Protein AF-A0A7X5BN41-F1 (afdb_monomer_lite)

pLDDT: mean 71.24, std 22.44, range [23.89, 97.81]

Foldseek 3Di:
DDPPDPQPPPVVVVVCVLLVVVVPDDPVVADDPSDPTGDDDPVVVVVCVVCVVPCNVVVLVVLSVVLVVLVPDDDDLVCLLVVLLVLLCLLVDDPPQSSSLQSNLSSLLSSCVVCVVCVVSSVVSLVVSLVVCVVVPHDPLSSQLSQLSSCSSNLNLVSHDDDDRPHPSNVSSNVSNVD

Radius of gyration: 18.25 Å; chains: 1; bounding box: 52×31×50 Å

Structure (mmCIF, N/CA/C/O backbone):
data_AF-A0A7X5BN41-F1
#
_entry.id   AF-A0A7X5BN41-F1
#
loop_
_atom_site.group_PDB
_atom_site.id
_atom_site.type_symbol
_atom_site.label_atom_id
_atom_site.label_alt_id
_atom_site.label_comp_id
_atom_site.label_asym_id
_atom_site.label_entity_id
_atom_site.label_seq_id
_atom_site.pdbx_PDB_ins_code
_atom_site.Cartn_x
_atom_site.Cartn_y
_atom_site.Cartn_z
_atom_site.occupancy
_atom_site.B_iso_or_equiv
_atom_site.auth_seq_id
_atom_site.auth_comp_id
_atom_site.auth_asym_id
_atom_site.auth_atom_id
_atom_site.pdbx_PDB_model_num
ATOM 1 N N . MET A 1 1 ? -32.203 -11.537 -33.286 1.00 29.22 1 MET A N 1
ATOM 2 C CA . MET A 1 1 ? -32.570 -10.112 -33.163 1.00 29.22 1 MET A CA 1
ATOM 3 C C . MET A 1 1 ? -32.299 -9.718 -31.729 1.00 29.22 1 MET A C 1
ATOM 5 O O . MET A 1 1 ? -33.071 -10.082 -30.850 1.00 29.22 1 MET A O 1
ATOM 9 N N . GLU A 1 2 ? -31.142 -9.103 -31.502 1.00 23.89 2 GLU A N 1
ATOM 10 C CA . GLU A 1 2 ? -30.748 -8.561 -30.203 1.00 23.89 2 GLU A CA 1
ATOM 11 C C . GLU A 1 2 ? -31.738 -7.469 -29.800 1.00 23.89 2 GLU A C 1
ATOM 13 O O . GLU A 1 2 ? -32.061 -6.574 -30.586 1.00 23.89 2 GLU A O 1
ATOM 18 N N . LYS A 1 3 ? -32.284 -7.588 -28.590 1.00 25.02 3 LYS A N 1
ATOM 19 C CA . LYS A 1 3 ? -33.091 -6.528 -28.000 1.00 25.02 3 LYS A CA 1
ATOM 20 C C . LYS A 1 3 ? -32.131 -5.446 -27.521 1.00 25.02 3 LYS A C 1
ATOM 22 O O . LYS A 1 3 ? -31.486 -5.616 -26.495 1.00 25.02 3 LYS A O 1
ATOM 27 N N . ASN A 1 4 ? -32.079 -4.344 -28.265 1.00 33.22 4 ASN A N 1
ATOM 28 C CA . ASN A 1 4 ? -31.545 -3.069 -27.801 1.00 33.22 4 ASN A CA 1
ATOM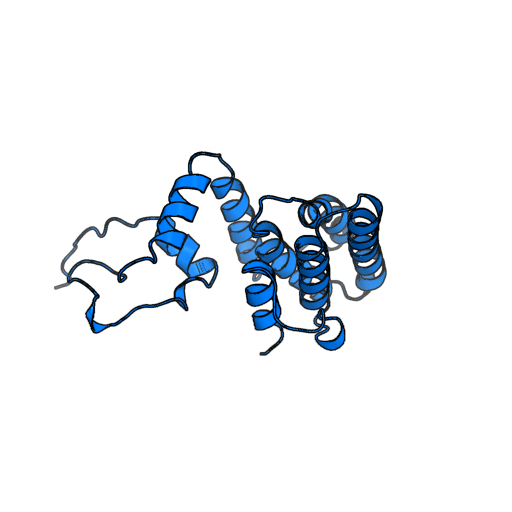 29 C C . ASN A 1 4 ? -32.348 -2.620 -26.571 1.00 33.22 4 ASN A C 1
ATOM 31 O O . ASN A 1 4 ? -33.422 -2.035 -26.703 1.00 33.22 4 ASN A O 1
ATOM 35 N N . GLY A 1 5 ? -31.854 -2.946 -25.383 1.00 26.30 5 GLY A N 1
ATOM 36 C CA . GLY A 1 5 ? -32.280 -2.356 -24.125 1.00 26.30 5 GLY A CA 1
ATOM 37 C C . GLY A 1 5 ? -31.101 -1.571 -23.589 1.00 26.30 5 GLY A C 1
ATOM 38 O O . GLY A 1 5 ? -30.081 -2.168 -23.267 1.00 26.30 5 GLY A O 1
ATOM 39 N N . ALA A 1 6 ? -31.226 -0.246 -23.556 1.00 32.84 6 ALA A N 1
ATOM 40 C CA . ALA A 1 6 ? -30.301 0.610 -22.836 1.00 32.84 6 ALA A CA 1
ATOM 41 C C . ALA A 1 6 ? -30.293 0.156 -21.372 1.00 32.84 6 ALA A C 1
ATOM 43 O O . ALA A 1 6 ? -31.249 0.394 -20.636 1.00 32.84 6 ALA A O 1
ATOM 44 N N . THR A 1 7 ? -29.257 -0.578 -20.982 1.00 39.06 7 THR A N 1
ATOM 45 C CA . THR A 1 7 ? -28.928 -0.784 -19.580 1.00 39.06 7 THR A CA 1
ATOM 46 C C . THR A 1 7 ? -28.475 0.569 -19.054 1.00 39.06 7 THR A C 1
ATOM 48 O O . THR A 1 7 ? -27.649 1.219 -19.694 1.00 39.06 7 THR A O 1
ATOM 51 N N . GLU A 1 8 ? -29.027 1.030 -17.932 1.00 37.25 8 GLU A N 1
ATOM 52 C CA . GLU A 1 8 ? -28.387 2.115 -17.191 1.00 37.25 8 GLU A CA 1
ATOM 53 C C . GLU A 1 8 ? -27.027 1.575 -16.742 1.00 37.25 8 GLU A C 1
ATOM 55 O O . GLU A 1 8 ? -26.932 0.795 -15.797 1.00 37.25 8 GLU A O 1
ATOM 60 N N . GLU A 1 9 ? -25.987 1.895 -17.515 1.00 37.12 9 GLU A N 1
ATOM 61 C CA . GLU A 1 9 ? -24.603 1.728 -17.100 1.00 37.12 9 GLU A CA 1
ATOM 62 C C . GLU A 1 9 ? -24.434 2.593 -15.867 1.00 37.12 9 GLU A C 1
ATOM 64 O O . GLU A 1 9 ? -24.336 3.819 -15.948 1.00 37.12 9 GLU A O 1
ATOM 69 N N . ASP A 1 10 ? -24.479 1.948 -14.711 1.00 40.09 10 ASP A N 1
ATOM 70 C CA . ASP A 1 10 ? -24.102 2.599 -13.487 1.00 40.09 10 ASP A CA 1
ATOM 71 C C . ASP A 1 10 ? -22.566 2.521 -13.375 1.00 40.09 10 ASP A C 1
ATOM 73 O O . ASP A 1 10 ? -22.030 1.446 -13.080 1.00 40.09 10 ASP A O 1
ATOM 77 N N . PRO A 1 11 ? -21.829 3.629 -13.599 1.00 40.38 11 PRO A N 1
ATOM 78 C CA . PRO A 1 11 ? -20.368 3.642 -13.523 1.00 40.38 11 PRO A CA 1
ATOM 79 C C . PRO A 1 11 ? -19.839 3.225 -12.140 1.00 40.38 11 PRO A C 1
ATOM 81 O O . PRO A 1 11 ? -18.652 2.920 -12.001 1.00 40.38 11 PRO A O 1
ATOM 84 N N . TRP A 1 12 ? -20.695 3.173 -11.111 1.00 43.72 12 TRP A N 1
ATOM 85 C CA . TRP A 1 12 ? -20.366 2.618 -9.799 1.00 43.72 12 TRP A CA 1
ATOM 86 C C . TRP A 1 12 ? -20.036 1.119 -9.863 1.00 43.72 12 TRP A C 1
ATOM 88 O O . TRP A 1 12 ? -19.143 0.666 -9.143 1.00 43.72 12 TRP A O 1
ATOM 98 N N . PHE A 1 13 ? -20.689 0.356 -10.746 1.00 44.84 13 PHE A N 1
ATOM 99 C CA . PHE A 1 13 ? -20.502 -1.094 -10.853 1.00 44.84 13 PHE A CA 1
ATOM 100 C C . PHE A 1 13 ? -19.181 -1.481 -11.498 1.00 44.84 13 PHE A C 1
ATOM 102 O O . PHE A 1 13 ? -18.508 -2.365 -10.974 1.00 44.84 13 PHE A O 1
ATOM 109 N N . ASP A 1 14 ? -18.755 -0.783 -12.549 1.00 44.22 14 ASP A N 1
ATOM 110 C CA . ASP A 1 14 ? -17.447 -1.026 -13.162 1.00 44.22 14 ASP A CA 1
ATOM 111 C C . ASP A 1 14 ? -16.312 -0.784 -12.170 1.00 44.22 14 ASP A C 1
ATOM 113 O O . ASP A 1 14 ? -15.313 -1.491 -12.199 1.00 44.22 14 ASP A O 1
ATOM 117 N N . ILE A 1 15 ? -16.484 0.160 -11.241 1.00 45.12 15 ILE A N 1
ATOM 118 C CA . ILE A 1 15 ? -15.472 0.544 -10.251 1.00 45.12 15 ILE A CA 1
ATOM 119 C C . ILE A 1 15 ? -15.448 -0.422 -9.053 1.00 45.12 15 ILE A C 1
ATOM 121 O O . ILE A 1 15 ? -14.367 -0.756 -8.565 1.00 45.12 15 ILE A O 1
ATOM 125 N N . VAL A 1 16 ? -16.602 -0.944 -8.619 1.00 47.38 16 VAL A N 1
ATOM 126 C CA . VAL A 1 16 ? -16.697 -2.040 -7.628 1.00 47.38 16 VAL A CA 1
ATOM 127 C C . VAL A 1 16 ? -16.169 -3.357 -8.210 1.00 47.38 16 VAL A C 1
ATOM 129 O O . VAL A 1 16 ? -15.411 -4.068 -7.546 1.00 47.38 16 VAL A O 1
ATOM 132 N N . HIS A 1 17 ? -16.505 -3.643 -9.470 1.00 43.59 17 HIS A N 1
ATOM 133 C CA . HIS A 1 17 ? -15.954 -4.741 -10.264 1.00 43.59 17 HIS A CA 1
ATOM 134 C C . HIS A 1 17 ? -14.421 -4.649 -10.327 1.00 43.59 17 HIS A C 1
ATOM 136 O O . HIS A 1 17 ? -13.717 -5.620 -10.053 1.00 43.59 17 HIS A O 1
ATOM 142 N N . TYR A 1 18 ? -13.890 -3.451 -10.570 1.00 44.25 18 TYR A N 1
ATOM 143 C CA . TYR A 1 18 ? -12.454 -3.207 -10.676 1.00 44.25 18 TYR A CA 1
ATOM 144 C C . TYR A 1 18 ? -11.660 -3.292 -9.377 1.00 44.25 18 TYR A C 1
ATOM 146 O O . TYR A 1 18 ? -10.491 -3.669 -9.389 1.00 44.25 18 TYR A O 1
ATOM 154 N N . LEU A 1 19 ? -12.271 -2.904 -8.257 1.00 44.25 19 LEU A N 1
ATOM 155 C CA . LEU A 1 19 ? -11.664 -2.980 -6.927 1.00 44.25 19 LEU A CA 1
ATOM 156 C C . LEU A 1 19 ? -11.567 -4.425 -6.404 1.00 44.25 19 LEU A C 1
ATOM 158 O O . LEU A 1 19 ? -11.163 -4.638 -5.262 1.00 44.25 19 LEU A O 1
ATOM 162 N N . GLY A 1 20 ? -11.967 -5.430 -7.194 1.00 38.72 20 GLY A N 1
ATOM 163 C CA . GLY A 1 20 ? -11.988 -6.835 -6.776 1.00 38.72 20 GLY A CA 1
ATOM 164 C C . GLY A 1 20 ? -13.018 -7.129 -5.679 1.00 38.72 20 GLY A C 1
ATOM 165 O O . GLY A 1 20 ? -13.081 -8.246 -5.171 1.00 38.72 20 GLY A O 1
ATOM 166 N N . LEU A 1 21 ? -13.857 -6.148 -5.332 1.00 38.88 21 LEU A N 1
ATOM 167 C CA . LEU A 1 21 ? -14.942 -6.274 -4.359 1.00 38.88 21 LEU A CA 1
ATOM 168 C C . LEU A 1 21 ? -16.062 -7.192 -4.861 1.00 38.88 21 LEU A C 1
ATOM 170 O O . LEU A 1 21 ? -16.884 -7.641 -4.076 1.00 38.88 21 LEU A O 1
ATOM 174 N N . GLN A 1 22 ? -16.064 -7.539 -6.148 1.00 38.81 22 GLN A N 1
ATOM 175 C CA . GLN A 1 22 ? -17.063 -8.417 -6.750 1.00 38.81 22 GLN A CA 1
ATOM 176 C C . GLN A 1 22 ? -16.989 -9.885 -6.297 1.00 38.81 22 GLN A C 1
ATOM 178 O O . GLN A 1 22 ? -17.941 -10.630 -6.506 1.00 38.81 22 GLN A O 1
ATOM 183 N N . LYS A 1 23 ? -15.899 -10.325 -5.645 1.00 34.81 23 LYS A N 1
ATOM 184 C CA . LYS A 1 23 ? -15.892 -11.646 -4.984 1.00 34.81 23 LYS A CA 1
ATOM 185 C C . LYS A 1 23 ? -16.828 -11.704 -3.770 1.00 34.81 23 LYS A C 1
ATOM 187 O O . LYS A 1 23 ? -17.069 -12.785 -3.238 1.00 34.81 23 LYS A O 1
ATOM 192 N N . VAL A 1 24 ? -17.353 -10.563 -3.331 1.00 36.44 24 VAL A N 1
ATOM 193 C CA . VAL A 1 24 ? -18.296 -10.447 -2.223 1.00 36.44 24 VAL A CA 1
ATOM 194 C C . VAL A 1 24 ? -19.713 -10.490 -2.810 1.00 36.44 24 VAL A C 1
ATOM 196 O O . VAL A 1 24 ? -20.319 -9.469 -3.098 1.00 36.44 24 VAL A O 1
ATOM 199 N N . TYR A 1 25 ? -20.181 -11.731 -2.976 1.00 43.22 25 TYR A N 1
ATOM 200 C CA . TYR A 1 25 ? -21.578 -12.178 -3.052 1.00 43.22 25 TYR A CA 1
ATOM 201 C C . TYR A 1 25 ? -22.412 -11.740 -4.260 1.00 43.22 25 TYR A C 1
ATOM 203 O O . TYR A 1 25 ? -23.191 -10.797 -4.203 1.00 43.22 25 TYR A O 1
ATOM 211 N N . VAL A 1 26 ? -22.377 -12.564 -5.309 1.00 38.81 26 VAL A N 1
ATOM 212 C CA . VAL A 1 26 ? -23.579 -12.787 -6.119 1.00 38.81 26 VAL A CA 1
ATOM 213 C C . VAL A 1 26 ? -24.173 -14.110 -5.648 1.00 38.81 26 VAL A C 1
ATOM 215 O O . VAL A 1 26 ? -23.655 -15.176 -5.962 1.00 38.81 26 VAL A O 1
ATOM 218 N N . ASP A 1 27 ? -25.211 -14.035 -4.820 1.00 43.38 27 ASP A N 1
ATOM 219 C CA . ASP A 1 27 ? -26.130 -15.155 -4.626 1.00 43.38 27 ASP A CA 1
ATOM 220 C C . ASP A 1 27 ? -26.960 -15.254 -5.915 1.00 43.38 27 ASP A C 1
ATOM 222 O O . ASP A 1 27 ? -27.767 -14.365 -6.201 1.00 43.38 27 ASP A O 1
ATOM 226 N N . GLU A 1 28 ? -26.673 -16.252 -6.757 1.00 46.12 28 GLU A N 1
ATOM 227 C CA . GLU A 1 28 ? -27.271 -16.389 -8.097 1.00 46.12 28 GLU A CA 1
ATOM 228 C C . GLU A 1 28 ? -28.807 -16.434 -8.042 1.00 46.12 28 GLU A C 1
ATOM 230 O O . GLU A 1 28 ? -29.475 -15.942 -8.953 1.00 46.12 28 GLU A O 1
ATOM 235 N N . ASP A 1 29 ? -29.364 -16.916 -6.928 1.00 48.31 29 ASP A N 1
ATOM 236 C CA . ASP A 1 29 ? -30.804 -17.033 -6.695 1.00 48.31 29 ASP A CA 1
ATOM 237 C C . ASP A 1 29 ? -31.499 -15.674 -6.464 1.00 48.31 29 ASP A C 1
ATOM 239 O O . ASP A 1 29 ? -32.730 -15.596 -6.452 1.00 48.31 29 ASP A O 1
ATOM 243 N N . LYS A 1 30 ? -30.730 -14.588 -6.294 1.00 44.62 30 LYS A N 1
ATOM 244 C CA . LYS A 1 30 ? -31.230 -13.229 -6.020 1.00 44.62 30 LYS A CA 1
ATOM 245 C C . LYS A 1 30 ? -31.026 -12.232 -7.166 1.00 44.62 30 LYS A C 1
ATOM 247 O O . LYS A 1 30 ? -31.293 -11.041 -7.000 1.00 44.62 30 LYS A O 1
ATOM 252 N N . VAL A 1 31 ? -30.551 -12.678 -8.327 1.00 47.34 31 VAL A N 1
ATOM 253 C CA . VAL A 1 31 ? -30.352 -11.805 -9.495 1.00 47.34 31 VAL A CA 1
ATOM 254 C C . VAL A 1 31 ? -31.695 -11.556 -10.196 1.00 47.34 31 VAL A C 1
ATOM 256 O O . VAL A 1 31 ? -32.290 -12.461 -10.778 1.00 47.34 31 VAL A O 1
ATOM 259 N N . GLU A 1 32 ? -32.196 -10.318 -10.155 1.00 45.69 32 GLU A N 1
ATOM 260 C CA . GLU A 1 32 ? -33.433 -9.939 -10.853 1.00 45.69 32 GLU A CA 1
ATOM 261 C C . GLU A 1 32 ? -33.224 -9.829 -12.373 1.00 45.69 32 GLU A C 1
ATOM 263 O O . GLU A 1 32 ? -32.249 -9.242 -12.849 1.00 45.69 32 GLU A O 1
ATOM 268 N N . MET A 1 33 ? -34.190 -10.327 -13.159 1.00 36.94 33 MET A N 1
ATOM 269 C CA . MET A 1 33 ? -34.196 -10.123 -14.612 1.00 36.94 33 MET A CA 1
ATOM 270 C C . MET A 1 33 ? -34.137 -8.627 -14.946 1.00 36.94 33 MET A C 1
ATOM 272 O O . MET A 1 33 ? -34.919 -7.845 -14.409 1.00 36.94 33 MET A O 1
ATOM 276 N N . TRP A 1 34 ? -33.266 -8.274 -15.898 1.00 35.47 34 TRP A N 1
ATOM 277 C CA . TRP A 1 34 ? -32.955 -6.911 -16.367 1.00 35.47 34 TRP A CA 1
ATOM 278 C C . TRP A 1 34 ? -31.951 -6.107 -15.525 1.00 35.47 34 TRP A C 1
ATOM 280 O O . TRP A 1 34 ? -31.676 -4.961 -15.875 1.00 35.47 34 TRP A O 1
ATOM 290 N N . LYS A 1 35 ? -31.331 -6.703 -14.497 1.00 37.81 35 LYS A N 1
ATOM 291 C CA . LYS A 1 35 ? -30.122 -6.168 -13.846 1.00 37.81 35 LYS A CA 1
ATOM 292 C C . LYS A 1 35 ? -28.909 -7.043 -14.165 1.00 37.81 35 LYS A C 1
ATOM 294 O O . LYS A 1 35 ? -29.023 -8.261 -14.246 1.00 37.81 35 LYS A O 1
ATOM 299 N N . VAL A 1 36 ? -27.747 -6.416 -14.357 1.00 38.22 36 VAL A N 1
ATOM 300 C CA . VAL A 1 36 ? -26.491 -7.125 -14.680 1.00 38.22 36 VAL A CA 1
ATOM 301 C C . VAL A 1 36 ? -25.874 -7.782 -13.429 1.00 38.22 36 VAL A C 1
ATOM 303 O O . VAL A 1 36 ? -25.102 -8.727 -13.556 1.00 38.22 36 VAL A O 1
ATOM 306 N N . TYR A 1 37 ? -26.247 -7.339 -12.220 1.00 43.44 37 TYR A N 1
ATOM 307 C CA . TYR A 1 37 ? -25.651 -7.774 -10.948 1.00 43.44 37 TYR A CA 1
ATOM 308 C C . TYR A 1 37 ? -26.697 -7.853 -9.806 1.00 43.44 37 TYR A C 1
ATOM 310 O O . TYR A 1 37 ? -27.736 -7.195 -9.884 1.00 43.44 37 TYR A O 1
ATOM 318 N N . GLY A 1 38 ? -26.431 -8.678 -8.778 1.00 43.47 38 GLY A N 1
ATOM 319 C CA . GLY A 1 38 ? -27.307 -8.940 -7.613 1.00 43.47 38 GLY A CA 1
ATOM 320 C C . GLY A 1 38 ? -27.295 -7.863 -6.506 1.00 43.47 38 GLY A C 1
ATOM 321 O O . GLY A 1 38 ? -26.838 -6.744 -6.731 1.00 43.47 38 GLY A O 1
ATOM 322 N N . GLU A 1 39 ? -27.815 -8.198 -5.312 1.00 40.38 39 GLU A N 1
ATOM 323 C CA . GLU A 1 39 ? -27.839 -7.321 -4.118 1.00 40.38 39 GLU A CA 1
ATOM 324 C C . GLU A 1 39 ? -26.422 -6.890 -3.691 1.00 40.38 39 GLU A C 1
ATOM 326 O O . GLU A 1 39 ? -25.543 -7.724 -3.486 1.00 40.38 39 GLU A O 1
ATOM 331 N N . VAL A 1 40 ? -26.209 -5.582 -3.514 1.00 47.53 40 VAL A 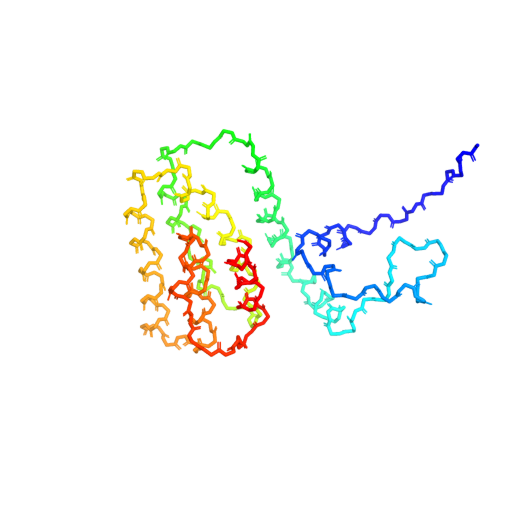N 1
ATOM 332 C CA . VAL A 1 40 ? -24.993 -5.027 -2.897 1.00 47.53 40 VAL A CA 1
ATOM 333 C C . VAL A 1 40 ? -25.165 -5.071 -1.378 1.00 47.53 40 VAL A C 1
ATOM 335 O O . VAL A 1 40 ? -26.213 -4.679 -0.874 1.00 47.53 40 VAL A O 1
ATOM 338 N N . ASP A 1 41 ? -24.145 -5.527 -0.648 1.00 47.75 41 ASP A N 1
ATOM 339 C CA . ASP A 1 41 ? -24.140 -5.518 0.820 1.00 47.75 41 ASP A CA 1
ATOM 340 C C . ASP A 1 41 ? -24.461 -4.113 1.378 1.00 47.75 41 ASP A C 1
ATOM 342 O O . ASP A 1 41 ? -23.877 -3.116 0.948 1.00 47.75 41 ASP A O 1
ATOM 346 N N . GLU A 1 42 ? -25.386 -4.021 2.340 1.00 52.19 42 GLU A N 1
ATOM 347 C CA . GLU A 1 42 ? -25.865 -2.734 2.868 1.00 52.19 42 GLU A CA 1
ATOM 348 C C . GLU A 1 42 ? -24.762 -1.898 3.545 1.00 52.19 42 GLU A C 1
ATOM 350 O O . GLU A 1 42 ? -24.842 -0.661 3.542 1.00 52.19 42 GLU A O 1
ATOM 355 N N . GLU A 1 43 ? -23.738 -2.521 4.144 1.00 50.97 43 GLU A N 1
ATOM 356 C CA . GLU A 1 43 ? -22.596 -1.784 4.697 1.00 50.97 43 GLU A CA 1
ATOM 357 C C . GLU A 1 43 ? -21.722 -1.225 3.578 1.00 50.97 43 GLU A C 1
ATOM 359 O O . GLU A 1 43 ? -21.306 -0.065 3.661 1.00 50.97 43 GLU A O 1
ATOM 364 N N . LEU A 1 44 ? -21.497 -1.996 2.509 1.00 51.56 44 LEU A N 1
ATOM 365 C CA . LEU A 1 44 ? -20.783 -1.532 1.319 1.00 51.56 44 LEU A CA 1
ATOM 366 C C . LEU A 1 44 ? -21.552 -0.410 0.603 1.00 51.56 44 LEU A C 1
ATOM 368 O O . LEU A 1 44 ? -20.957 0.586 0.193 1.00 51.56 44 LEU A O 1
ATOM 372 N N . GLU A 1 45 ? -22.875 -0.511 0.510 1.00 53.22 45 GLU A N 1
ATOM 373 C CA . GLU A 1 45 ? -23.724 0.512 -0.101 1.00 53.22 45 GLU A CA 1
ATOM 374 C C . GLU A 1 45 ? -23.725 1.814 0.720 1.00 53.22 45 GLU A C 1
ATOM 376 O O . GLU A 1 45 ? -23.533 2.908 0.173 1.00 53.22 45 GLU A O 1
ATOM 381 N N . LYS A 1 46 ? -23.875 1.724 2.051 1.00 56.97 46 LYS A N 1
ATOM 382 C CA . LYS A 1 46 ? -23.742 2.879 2.959 1.00 56.97 46 LYS A CA 1
ATOM 383 C C . LYS A 1 46 ? -22.349 3.490 2.883 1.00 56.97 46 LYS A C 1
ATOM 385 O O . LYS A 1 46 ? -22.222 4.717 2.861 1.00 56.97 46 LYS A O 1
ATOM 390 N N . PHE A 1 47 ? -21.318 2.654 2.811 1.00 56.50 47 PHE A N 1
ATOM 391 C CA . PHE A 1 47 ? -19.938 3.075 2.628 1.00 56.50 47 PHE A CA 1
ATOM 392 C C . PHE A 1 47 ? -19.790 3.891 1.334 1.00 56.50 47 PHE A C 1
ATOM 394 O O . PHE A 1 47 ? -19.394 5.057 1.406 1.00 56.50 47 PHE A O 1
ATOM 401 N N . ILE A 1 48 ? -20.209 3.352 0.185 1.00 53.41 48 ILE A N 1
ATOM 402 C CA . ILE A 1 48 ? -20.142 4.024 -1.123 1.00 53.41 48 ILE A CA 1
ATOM 403 C C . ILE A 1 48 ? -20.897 5.357 -1.077 1.00 53.41 48 ILE A C 1
ATOM 405 O O . ILE A 1 48 ? -20.310 6.401 -1.366 1.00 53.41 48 ILE A O 1
ATOM 409 N N . LYS A 1 49 ? -22.155 5.370 -0.620 1.00 53.34 49 LYS A N 1
ATOM 410 C CA . LYS A 1 49 ? -22.977 6.593 -0.515 1.00 53.34 49 LYS A CA 1
ATOM 411 C C . LYS A 1 49 ? -22.349 7.666 0.385 1.00 53.34 49 LYS A C 1
ATOM 413 O O . LYS A 1 49 ? -22.435 8.860 0.090 1.00 53.34 49 LYS A O 1
ATOM 418 N N . SER A 1 50 ? -21.679 7.269 1.467 1.00 53.78 50 SER A N 1
ATOM 419 C CA . SER A 1 50 ? -20.990 8.206 2.369 1.00 53.78 50 SER A CA 1
ATOM 420 C C . SER A 1 50 ? -19.720 8.824 1.763 1.00 53.78 50 SER A C 1
ATOM 422 O O . SER A 1 50 ? -19.314 9.921 2.160 1.00 53.78 50 SER A O 1
ATOM 424 N N . TYR A 1 51 ? -19.113 8.147 0.785 1.00 48.00 51 TYR A N 1
ATOM 425 C CA . TYR A 1 51 ? -17.805 8.476 0.220 1.00 48.00 51 TYR A CA 1
ATOM 426 C C . TYR A 1 51 ? -17.862 9.205 -1.128 1.00 48.00 51 TYR A C 1
ATOM 428 O O . TYR A 1 51 ? -16.996 10.037 -1.424 1.00 48.00 51 TYR A O 1
ATOM 436 N N . THR A 1 52 ? -18.900 8.959 -1.925 1.00 47.31 52 THR A N 1
ATOM 437 C CA . THR A 1 52 ? -19.147 9.623 -3.216 1.00 47.31 52 THR A CA 1
ATOM 438 C C . THR A 1 52 ? -19.498 11.099 -3.069 1.00 47.31 52 THR A C 1
ATOM 440 O O . THR A 1 52 ? -19.075 11.919 -3.882 1.00 47.31 52 THR A O 1
ATOM 443 N N . SER A 1 53 ? -20.149 11.475 -1.967 1.00 47.03 53 SER A N 1
ATOM 444 C CA . SER A 1 53 ? -20.493 12.869 -1.653 1.00 47.03 53 SER A CA 1
ATOM 445 C C . SER A 1 53 ? -19.294 13.769 -1.296 1.00 47.03 53 SER A C 1
ATOM 447 O O . SER A 1 53 ? -19.451 14.986 -1.225 1.00 47.03 53 SER A O 1
ATOM 449 N N . LYS A 1 54 ? -18.084 13.218 -1.094 1.00 49.12 54 LYS A N 1
ATOM 450 C CA . LYS A 1 54 ? -16.920 13.960 -0.557 1.00 49.12 54 LYS A CA 1
ATOM 451 C C . LYS A 1 54 ? -15.755 14.168 -1.532 1.00 49.12 54 LYS A C 1
ATOM 453 O O . LYS A 1 54 ? -14.664 14.526 -1.097 1.00 49.12 54 LYS A O 1
ATOM 458 N N . GLY A 1 55 ? -15.917 13.895 -2.831 1.00 48.81 55 GLY A N 1
ATOM 459 C CA . GLY A 1 55 ? -14.833 14.020 -3.831 1.00 48.81 55 GLY A CA 1
ATOM 460 C C . GLY A 1 55 ? -13.685 13.004 -3.676 1.00 48.81 55 GLY A C 1
ATOM 461 O O . GLY A 1 55 ? -12.845 12.855 -4.558 1.00 48.81 55 GLY A O 1
ATOM 462 N N . TYR A 1 56 ? -13.688 12.258 -2.574 1.00 52.28 56 TYR A N 1
ATOM 463 C CA . TYR A 1 56 ? -12.776 11.174 -2.247 1.00 52.28 56 TYR A CA 1
ATOM 464 C C . TYR A 1 56 ? -12.842 10.043 -3.284 1.00 52.28 56 TYR A C 1
ATOM 466 O O . TYR A 1 56 ? -11.808 9.518 -3.695 1.00 52.28 56 TYR A O 1
ATOM 474 N N . PHE A 1 57 ? -14.051 9.725 -3.753 1.00 53.47 57 PHE A N 1
ATOM 475 C CA . PHE A 1 57 ? -14.282 8.724 -4.788 1.00 53.47 57 PHE A CA 1
ATOM 476 C C . PHE A 1 57 ? -13.536 9.023 -6.096 1.00 53.47 57 PHE A C 1
ATOM 478 O O . PHE A 1 57 ? -12.867 8.145 -6.634 1.00 53.47 57 PHE A O 1
ATOM 485 N N . TRP A 1 58 ? -13.591 10.270 -6.577 1.00 55.06 58 TRP A N 1
ATOM 486 C CA . TRP A 1 58 ? -12.956 10.661 -7.839 1.00 55.06 58 TRP A CA 1
ATOM 487 C C . TRP A 1 58 ? -11.444 10.498 -7.805 1.00 55.06 58 TRP A C 1
ATOM 489 O O . TRP A 1 58 ? -10.837 10.095 -8.794 1.00 55.06 58 TRP A O 1
ATOM 499 N N . GLY A 1 59 ? -10.826 10.777 -6.658 1.00 61.44 59 GLY A N 1
ATOM 500 C CA . GLY A 1 59 ? -9.399 10.560 -6.527 1.00 61.44 59 GLY A CA 1
ATOM 501 C C . GLY A 1 59 ? -9.059 9.068 -6.473 1.00 61.44 59 GLY A C 1
ATOM 502 O O . GLY A 1 59 ? -8.147 8.670 -7.184 1.00 61.44 59 GLY A O 1
ATOM 503 N N . LEU A 1 60 ? -9.802 8.230 -5.734 1.00 59.12 60 LEU A N 1
ATOM 504 C CA . LEU A 1 60 ? -9.559 6.778 -5.706 1.00 59.12 60 LEU A CA 1
ATOM 505 C C . LEU A 1 60 ? -9.723 6.159 -7.105 1.00 59.12 60 LEU A C 1
ATOM 507 O O . LEU A 1 60 ? -8.832 5.445 -7.565 1.00 59.12 60 LEU A O 1
ATOM 511 N N . ALA A 1 61 ? -10.798 6.518 -7.812 1.00 59.16 61 ALA A N 1
ATOM 512 C CA . ALA A 1 61 ? -11.029 6.144 -9.207 1.00 59.16 61 ALA A CA 1
ATOM 513 C C . ALA A 1 61 ? -9.886 6.612 -10.125 1.00 59.16 61 ALA A C 1
ATOM 515 O O . ALA A 1 61 ? -9.453 5.868 -11.000 1.00 59.16 61 ALA A O 1
ATOM 516 N N . GLY A 1 62 ? -9.322 7.798 -9.877 1.00 63.34 62 GLY A N 1
ATOM 517 C CA . GLY A 1 62 ? -8.140 8.295 -10.580 1.00 63.34 62 GLY A CA 1
ATOM 518 C C . GLY A 1 62 ? -6.897 7.413 -10.409 1.00 63.34 62 GLY A C 1
ATOM 519 O O . GLY A 1 62 ? -6.212 7.143 -11.393 1.00 63.34 62 GLY A O 1
ATOM 520 N N . TYR A 1 63 ? -6.606 6.909 -9.201 1.00 63.97 63 TYR A N 1
ATOM 521 C CA . TYR A 1 63 ? -5.467 5.989 -8.998 1.00 63.97 63 TYR A CA 1
ATOM 522 C C . TYR A 1 63 ? -5.706 4.625 -9.630 1.00 63.97 63 TYR A C 1
ATOM 524 O O . TYR A 1 63 ? -4.769 4.018 -10.141 1.00 63.97 63 TYR A O 1
ATOM 532 N N . ILE A 1 64 ? -6.949 4.156 -9.621 1.00 60.38 64 ILE A N 1
ATOM 533 C CA . ILE A 1 64 ? -7.341 2.910 -10.278 1.00 60.38 64 ILE A CA 1
ATOM 534 C C . ILE A 1 64 ? -7.193 3.034 -11.803 1.00 60.38 64 ILE A C 1
ATOM 536 O O . ILE A 1 64 ? -6.593 2.172 -12.442 1.00 60.38 64 ILE A O 1
ATOM 540 N N . ALA A 1 65 ? -7.663 4.139 -12.385 1.00 61.59 65 ALA A N 1
ATOM 541 C CA . ALA A 1 65 ? -7.487 4.429 -13.805 1.00 61.59 65 ALA A CA 1
ATOM 542 C C . ALA A 1 65 ? -6.001 4.574 -14.177 1.00 61.59 65 ALA A C 1
ATOM 544 O O . ALA A 1 65 ? -5.571 4.076 -15.216 1.00 61.59 65 ALA A O 1
ATOM 545 N N . MET A 1 66 ? -5.196 5.200 -13.309 1.00 63.34 66 MET A N 1
ATOM 546 C CA . MET A 1 66 ? -3.740 5.267 -13.464 1.00 63.34 66 MET A CA 1
ATOM 547 C C . MET A 1 66 ? -3.097 3.874 -13.423 1.00 63.34 66 MET A C 1
ATOM 549 O O . MET A 1 66 ? -2.222 3.585 -14.229 1.00 63.34 66 MET A O 1
ATOM 553 N N . PHE A 1 67 ? -3.537 2.993 -12.523 1.00 60.31 67 PHE A N 1
ATOM 554 C CA . PHE A 1 67 ? -3.053 1.616 -12.468 1.00 60.31 67 PHE A CA 1
ATOM 555 C C . PHE A 1 67 ? -3.291 0.873 -13.789 1.00 60.31 67 PHE A C 1
ATOM 557 O O . PHE A 1 67 ? -2.356 0.273 -14.317 1.00 60.31 67 PHE A O 1
ATOM 564 N N . LYS A 1 68 ? -4.487 0.963 -14.385 1.00 57.38 68 LYS A N 1
ATOM 565 C CA . LYS A 1 68 ? -4.724 0.322 -15.689 1.00 57.38 68 LYS A CA 1
ATOM 566 C C . LYS A 1 68 ? -4.034 0.978 -16.851 1.00 57.38 68 LYS A C 1
ATOM 568 O O . LYS A 1 68 ? -3.587 0.266 -17.739 1.00 57.38 68 LYS A O 1
ATOM 573 N N . SER A 1 69 ? -3.926 2.302 -16.871 1.00 59.66 69 SER A N 1
ATOM 574 C CA . SER A 1 69 ? -3.156 2.940 -17.934 1.00 59.66 69 SER A CA 1
ATOM 575 C C . SER A 1 69 ? -1.688 2.511 -17.885 1.00 59.66 69 SER A C 1
ATOM 577 O O . SER A 1 69 ? -1.037 2.486 -18.921 1.00 59.66 69 SER A O 1
ATOM 579 N N . MET A 1 70 ? -1.183 2.104 -16.714 1.00 58.94 70 MET A N 1
ATOM 580 C CA . MET A 1 70 ? 0.153 1.534 -16.545 1.00 58.94 70 MET A CA 1
ATOM 581 C C . MET A 1 70 ? 0.264 0.046 -16.912 1.00 58.94 70 MET A C 1
ATOM 583 O O . MET A 1 70 ? 1.375 -0.403 -17.198 1.00 58.94 70 MET A O 1
ATOM 587 N N . GLU A 1 71 ? -0.835 -0.717 -16.961 1.00 53.97 71 GLU A N 1
ATOM 588 C CA . GLU A 1 71 ? -0.846 -2.084 -17.503 1.00 53.97 71 GLU A CA 1
ATOM 589 C C . GLU A 1 71 ? -0.591 -2.033 -19.026 1.00 53.97 71 GLU A C 1
ATOM 591 O O . GLU A 1 71 ? -1.508 -1.970 -19.838 1.00 53.97 71 GLU A O 1
ATOM 596 N N . GLY A 1 72 ? 0.687 -2.028 -19.425 1.00 52.25 72 GLY A N 1
ATOM 597 C CA . GLY A 1 72 ? 1.122 -2.038 -20.830 1.00 52.25 72 GLY A CA 1
ATOM 598 C C . GLY A 1 72 ? 1.653 -0.706 -21.374 1.00 52.25 72 GLY A C 1
ATOM 599 O O . GLY A 1 72 ? 2.091 -0.661 -22.524 1.00 52.25 72 GLY A O 1
ATOM 600 N N . ALA A 1 73 ? 1.673 0.368 -20.578 1.00 58.47 73 ALA A N 1
ATOM 601 C CA . ALA A 1 73 ? 2.285 1.631 -20.993 1.00 58.47 73 ALA A CA 1
ATOM 602 C C . ALA A 1 73 ? 3.815 1.623 -20.878 1.00 58.47 73 ALA A C 1
ATOM 604 O O . ALA A 1 73 ? 4.408 1.003 -19.994 1.00 58.47 73 ALA A O 1
ATOM 605 N N . PHE A 1 74 ? 4.462 2.404 -21.746 1.00 55.59 74 PHE A N 1
ATOM 606 C CA . PHE A 1 74 ? 5.865 2.761 -21.577 1.00 55.59 74 PHE A CA 1
ATOM 607 C C . PHE A 1 74 ? 6.014 3.711 -20.379 1.00 55.59 74 PHE A C 1
ATOM 609 O O . PHE A 1 74 ? 5.569 4.859 -20.426 1.00 55.59 74 PHE A O 1
ATOM 616 N N . ILE A 1 75 ? 6.652 3.237 -19.308 1.00 67.38 75 ILE A N 1
ATOM 617 C CA . ILE A 1 75 ? 6.912 4.028 -18.102 1.00 67.38 75 ILE A CA 1
ATOM 618 C C . ILE A 1 75 ? 8.337 4.579 -18.167 1.00 67.38 75 ILE A C 1
ATOM 620 O O . ILE A 1 75 ? 9.309 3.826 -18.205 1.00 67.38 75 ILE A O 1
ATOM 624 N N . ASN A 1 76 ? 8.477 5.907 -18.159 1.00 66.56 76 ASN A N 1
ATOM 625 C CA . ASN A 1 76 ? 9.788 6.548 -18.139 1.00 66.56 76 ASN A CA 1
ATOM 626 C C . ASN A 1 76 ? 10.463 6.355 -16.770 1.00 66.56 76 ASN A C 1
ATOM 628 O O . ASN A 1 76 ? 10.061 6.962 -15.774 1.00 66.56 76 ASN A O 1
ATOM 632 N N . GLY A 1 77 ? 11.526 5.551 -16.738 1.00 66.56 77 GLY A N 1
ATOM 633 C CA . GLY A 1 77 ? 12.290 5.270 -15.524 1.00 66.56 77 GLY A CA 1
ATOM 634 C C . GLY A 1 77 ? 12.988 6.480 -14.911 1.00 66.56 77 GLY A C 1
ATOM 635 O O . GLY A 1 77 ? 13.229 6.483 -13.710 1.00 66.56 77 GLY A O 1
ATOM 636 N N . ASN A 1 78 ? 13.279 7.548 -15.656 1.00 74.75 78 ASN A N 1
ATOM 637 C CA . ASN A 1 78 ? 14.038 8.681 -15.111 1.00 74.75 78 ASN A CA 1
ATOM 638 C C . ASN A 1 78 ? 13.298 9.415 -13.982 1.00 74.75 78 ASN A C 1
ATOM 640 O O . ASN A 1 78 ? 13.942 9.887 -13.051 1.00 74.75 78 ASN A O 1
ATOM 644 N N . ALA A 1 79 ? 11.964 9.442 -14.015 1.00 80.19 79 ALA A N 1
ATOM 645 C CA . ALA A 1 79 ? 11.132 10.097 -13.002 1.00 80.19 79 ALA A CA 1
ATOM 646 C C . ALA A 1 79 ? 10.561 9.125 -11.948 1.00 80.19 79 ALA A C 1
ATOM 648 O O . ALA A 1 79 ? 9.753 9.517 -11.110 1.00 80.19 79 ALA A O 1
ATOM 649 N N . SER A 1 80 ? 10.945 7.846 -11.974 1.00 83.88 80 SER A N 1
ATOM 650 C CA . SER A 1 80 ? 10.315 6.813 -11.143 1.00 83.88 80 SER A CA 1
ATOM 651 C C . SER A 1 80 ? 10.539 7.002 -9.637 1.00 83.88 80 SER A C 1
ATOM 653 O O . SER A 1 80 ? 9.638 6.744 -8.848 1.00 83.88 80 SER A O 1
ATOM 655 N N . GLU A 1 81 ? 11.723 7.457 -9.220 1.00 86.12 81 GLU A N 1
ATOM 656 C CA . GLU A 1 81 ? 12.036 7.717 -7.805 1.00 86.12 81 GLU A CA 1
ATOM 657 C C . GLU A 1 81 ? 11.281 8.927 -7.276 1.00 86.12 81 GLU A C 1
ATOM 659 O O . GLU A 1 81 ? 10.741 8.875 -6.174 1.00 86.12 81 GLU A O 1
ATOM 664 N N . GLU A 1 82 ? 11.185 9.986 -8.081 1.00 85.06 82 GLU A N 1
ATOM 665 C CA . GLU A 1 82 ? 10.376 11.158 -7.759 1.00 85.06 82 GLU A CA 1
ATOM 666 C C . GLU A 1 82 ? 8.895 10.782 -7.652 1.00 85.06 82 GLU A C 1
ATOM 668 O O . GLU A 1 82 ? 8.227 11.154 -6.687 1.00 85.06 82 GLU A O 1
ATOM 673 N N . PHE A 1 83 ? 8.394 9.978 -8.594 1.00 86.38 83 PHE A N 1
ATOM 674 C CA . PHE A 1 83 ? 7.032 9.458 -8.567 1.00 86.38 83 PHE A CA 1
ATOM 675 C C . PHE A 1 83 ? 6.760 8.665 -7.279 1.00 86.38 83 PHE A C 1
ATOM 677 O O . PHE A 1 83 ? 5.852 9.012 -6.521 1.00 86.38 83 PHE A O 1
ATOM 684 N N . VAL A 1 84 ? 7.581 7.653 -6.971 1.00 88.31 84 VAL A N 1
ATOM 685 C CA . VAL A 1 84 ? 7.441 6.865 -5.734 1.00 88.31 84 VAL A CA 1
ATOM 686 C C . VAL A 1 84 ? 7.564 7.770 -4.503 1.00 88.31 84 VAL A C 1
ATOM 688 O O . VAL A 1 84 ? 6.755 7.678 -3.581 1.00 88.31 84 VAL A O 1
ATOM 691 N N . GLY A 1 85 ? 8.507 8.711 -4.498 1.00 89.56 85 GLY A N 1
ATOM 692 C CA . GLY A 1 85 ? 8.706 9.690 -3.429 1.00 89.56 85 GLY A CA 1
ATOM 693 C C . GLY A 1 85 ? 7.466 10.536 -3.142 1.00 89.56 85 GLY A C 1
ATOM 694 O O . GLY A 1 85 ? 7.031 10.618 -1.987 1.00 89.56 85 GLY A O 1
ATOM 695 N N . ASN A 1 86 ? 6.869 11.114 -4.184 1.00 86.62 86 ASN A N 1
ATOM 696 C CA . ASN A 1 86 ? 5.708 11.995 -4.087 1.00 86.62 86 ASN A CA 1
ATOM 697 C C . ASN A 1 86 ? 4.449 11.233 -3.667 1.00 86.62 86 ASN A C 1
ATOM 699 O O . ASN A 1 86 ? 3.775 11.630 -2.711 1.00 86.62 86 ASN A O 1
ATOM 703 N N . PHE A 1 87 ? 4.160 10.111 -4.326 1.00 87.19 87 PHE A N 1
ATOM 704 C CA . PHE A 1 87 ? 2.929 9.359 -4.089 1.00 87.19 87 PHE A CA 1
ATOM 705 C C . PHE A 1 87 ? 3.000 8.452 -2.852 1.00 87.19 87 PHE A C 1
ATOM 707 O O . PHE A 1 87 ? 1.963 8.144 -2.274 1.00 87.19 87 PHE A O 1
ATOM 714 N N . SER A 1 88 ? 4.192 8.112 -2.340 1.00 90.75 88 SER A N 1
ATOM 715 C CA . SER A 1 88 ? 4.337 7.329 -1.096 1.00 90.75 88 SER A CA 1
ATOM 716 C C . SER A 1 88 ? 3.699 7.991 0.126 1.00 90.75 88 SER A C 1
ATOM 718 O O . SER A 1 88 ? 3.337 7.302 1.075 1.00 90.75 88 SER A O 1
ATOM 720 N N . ARG A 1 89 ? 3.504 9.318 0.109 1.00 89.31 89 ARG A N 1
ATOM 721 C CA . ARG A 1 89 ? 2.793 10.056 1.169 1.00 89.31 89 ARG A CA 1
ATOM 722 C C . ARG A 1 89 ? 1.355 9.572 1.358 1.00 89.31 89 ARG A C 1
ATOM 724 O O . ARG A 1 89 ? 0.797 9.724 2.437 1.00 89.31 89 ARG A O 1
ATOM 731 N N . ILE A 1 90 ? 0.760 8.966 0.335 1.00 87.25 90 ILE A N 1
ATOM 732 C CA . ILE A 1 90 ? -0.596 8.414 0.388 1.00 87.25 90 ILE A CA 1
ATOM 733 C C . ILE A 1 90 ? -0.673 7.199 1.310 1.00 87.25 90 ILE A C 1
ATOM 735 O O . ILE A 1 90 ? -1.722 6.977 1.904 1.00 87.25 90 ILE A O 1
ATOM 739 N N . LEU A 1 91 ? 0.436 6.482 1.540 1.00 90.94 91 LEU A N 1
ATOM 74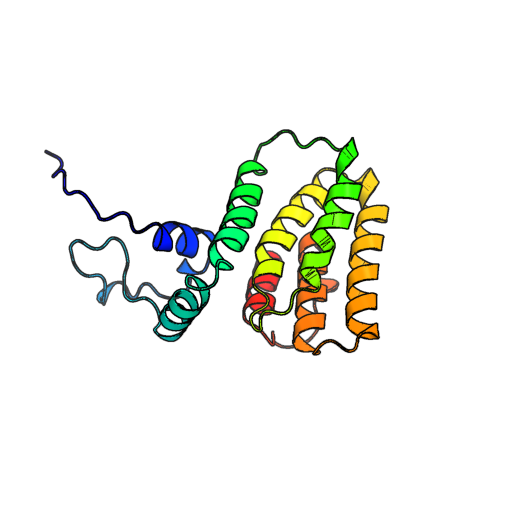0 C CA . LEU A 1 91 ? 0.486 5.427 2.558 1.00 90.94 91 LEU A CA 1
ATOM 741 C C . LEU A 1 91 ? 0.095 5.9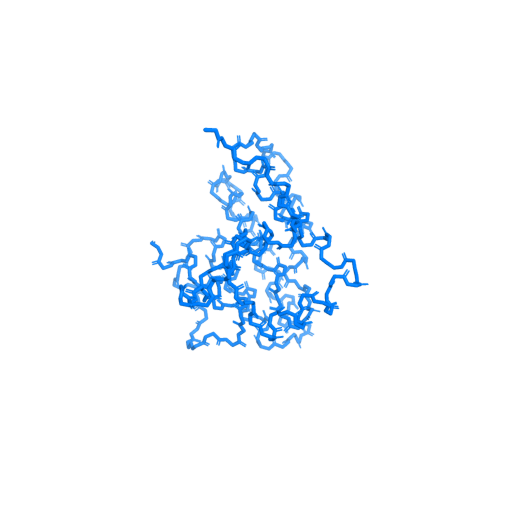58 3.944 1.00 90.94 91 LEU A C 1
ATOM 743 O O . LEU A 1 91 ? -0.534 5.237 4.713 1.00 90.94 91 LEU A O 1
ATOM 747 N N . LEU A 1 92 ? 0.388 7.231 4.225 1.00 90.00 92 LEU A N 1
ATOM 748 C CA . LEU A 1 92 ? 0.061 7.908 5.480 1.00 90.00 92 LEU A CA 1
ATOM 749 C C . LEU A 1 92 ? -1.365 8.472 5.514 1.00 90.00 92 LEU A C 1
ATOM 751 O O . LEU A 1 92 ? -1.793 8.977 6.544 1.00 90.00 92 LEU A O 1
ATOM 755 N N . ARG A 1 93 ? -2.149 8.415 4.431 1.00 82.88 93 ARG A N 1
ATOM 756 C CA . ARG A 1 93 ? -3.542 8.878 4.505 1.00 82.88 93 ARG A CA 1
ATOM 757 C C . ARG A 1 93 ? -4.362 7.945 5.387 1.00 82.88 93 ARG A C 1
ATOM 759 O O . ARG A 1 93 ? -4.411 6.743 5.142 1.00 82.88 93 ARG A O 1
ATOM 766 N N . ASN A 1 94 ? -5.031 8.528 6.378 1.00 75.00 94 ASN A N 1
ATOM 767 C CA . ASN A 1 94 ? -5.996 7.843 7.224 1.00 75.00 94 ASN A CA 1
ATOM 768 C C . ASN A 1 94 ? -7.404 8.347 6.901 1.00 75.00 94 ASN A C 1
ATOM 770 O O . ASN A 1 94 ? -7.767 9.476 7.219 1.00 75.00 94 ASN A O 1
ATOM 774 N N . ASP A 1 95 ? -8.189 7.493 6.268 1.00 66.25 95 ASP A N 1
ATOM 775 C CA . ASP A 1 95 ? -9.608 7.698 5.970 1.00 66.25 95 ASP A CA 1
ATOM 776 C C . ASP A 1 95 ? -10.503 6.746 6.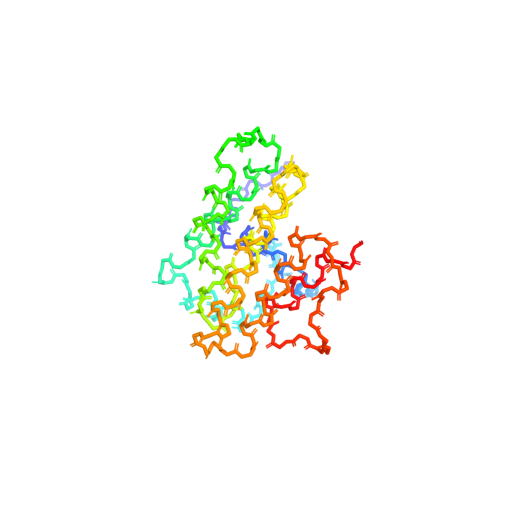792 1.00 66.25 95 ASP A C 1
ATOM 778 O O . ASP A 1 95 ? -11.709 6.665 6.589 1.00 66.25 95 ASP A O 1
ATOM 782 N N . GLY A 1 96 ? -9.917 6.005 7.737 1.00 65.69 96 GLY A N 1
ATOM 783 C CA . GLY A 1 96 ? -10.594 4.993 8.545 1.00 65.69 96 GLY A CA 1
ATOM 784 C C . GLY A 1 96 ? -10.664 3.593 7.922 1.00 65.69 96 GLY A C 1
ATOM 785 O O . GLY A 1 96 ? -10.726 2.633 8.693 1.00 65.69 96 GLY A O 1
ATOM 786 N N . TYR A 1 97 ? -10.589 3.466 6.591 1.00 66.44 97 TYR A N 1
ATOM 787 C CA . TYR A 1 97 ? -10.745 2.207 5.835 1.00 66.44 97 TYR A CA 1
ATOM 788 C C . TYR A 1 97 ? -9.476 1.765 5.081 1.00 66.44 97 TYR A C 1
ATOM 790 O O . TYR A 1 97 ? -9.372 0.610 4.676 1.00 66.44 97 TYR A O 1
ATOM 798 N N . TYR A 1 98 ? -8.506 2.665 4.933 1.00 76.06 98 TYR A N 1
ATOM 799 C CA . TYR A 1 98 ? -7.201 2.500 4.292 1.00 76.06 98 TYR A CA 1
ATOM 800 C C . TYR A 1 98 ? -7.264 2.049 2.831 1.00 76.06 98 TYR A C 1
ATOM 802 O O . TYR A 1 98 ? -6.446 1.253 2.367 1.00 76.06 98 TYR A O 1
ATOM 810 N N . LEU A 1 99 ? -8.248 2.549 2.084 1.00 72.69 99 LEU A N 1
ATOM 811 C CA . LEU A 1 99 ? -8.477 2.092 0.714 1.00 72.69 99 LEU A CA 1
ATOM 812 C C . LEU A 1 99 ? -7.470 2.646 -0.288 1.00 72.69 99 LEU A C 1
ATOM 814 O O . LEU A 1 99 ? -7.186 1.976 -1.274 1.00 72.69 99 LEU A O 1
ATOM 818 N N . TRP A 1 100 ? -6.886 3.825 -0.050 1.00 79.50 100 TRP A N 1
ATOM 819 C CA . TRP A 1 100 ? -5.873 4.382 -0.958 1.00 79.50 100 TRP A CA 1
ATOM 820 C C . TRP A 1 100 ? -4.615 3.526 -1.054 1.00 79.50 100 TRP A C 1
ATOM 822 O O . TRP A 1 100 ? -3.914 3.560 -2.065 1.00 79.50 100 TRP A O 1
ATOM 832 N N . GLN A 1 101 ? -4.315 2.781 0.005 1.00 85.56 101 GLN A N 1
ATOM 833 C CA . GLN A 1 101 ? -3.142 1.931 0.095 1.00 85.56 101 GLN A CA 1
ATOM 834 C C . GLN A 1 101 ? -3.216 0.778 -0.912 1.00 85.56 101 GLN A C 1
ATOM 836 O O . GLN A 1 101 ? -2.168 0.352 -1.387 1.00 85.56 101 GLN A O 1
ATOM 841 N N . ILE A 1 102 ? -4.423 0.335 -1.289 1.00 81.88 102 ILE A N 1
ATOM 842 C CA . ILE A 1 102 ? -4.633 -0.753 -2.250 1.00 81.88 102 ILE A CA 1
ATOM 843 C C . ILE A 1 102 ? -4.101 -0.391 -3.648 1.00 81.88 102 ILE A C 1
ATOM 845 O O . ILE A 1 102 ? -3.068 -0.935 -4.040 1.00 81.88 102 ILE A O 1
ATOM 849 N N . PRO A 1 103 ? -4.712 0.542 -4.409 1.00 77.12 103 PRO A N 1
ATOM 850 C CA . PRO A 1 103 ? -4.266 0.825 -5.770 1.00 77.12 103 PRO A CA 1
ATOM 851 C C . PRO A 1 103 ? -2.843 1.391 -5.798 1.00 77.12 103 PRO A C 1
ATOM 853 O O . PRO A 1 103 ? -2.089 1.108 -6.726 1.00 77.12 103 PRO A O 1
ATOM 856 N N . LEU A 1 104 ? -2.431 2.131 -4.761 1.00 86.12 104 LEU A N 1
ATOM 857 C CA . LEU A 1 104 ? -1.057 2.613 -4.649 1.00 86.12 104 LEU A CA 1
ATOM 858 C C . LEU A 1 104 ? -0.050 1.460 -4.563 1.00 86.12 104 LEU A C 1
ATOM 860 O O . LEU A 1 104 ? 0.967 1.501 -5.255 1.00 86.12 104 LEU A O 1
ATOM 864 N N . ALA A 1 105 ? -0.321 0.438 -3.744 1.00 90.75 105 ALA A N 1
ATOM 865 C CA . ALA A 1 105 ? 0.552 -0.726 -3.631 1.00 90.75 105 ALA A CA 1
ATOM 866 C C . ALA A 1 105 ? 0.683 -1.459 -4.971 1.00 90.75 105 ALA A C 1
ATOM 868 O O . ALA A 1 105 ? 1.790 -1.823 -5.362 1.00 90.75 105 ALA A O 1
ATOM 869 N N . LEU A 1 106 ? -0.418 -1.610 -5.712 1.00 85.44 106 LEU A N 1
ATOM 870 C CA . LEU A 1 106 ? -0.413 -2.273 -7.019 1.00 85.44 106 LEU A CA 1
ATOM 871 C C . LEU A 1 106 ? 0.391 -1.491 -8.066 1.00 85.44 106 LEU A C 1
ATOM 873 O O . LEU A 1 106 ? 1.192 -2.080 -8.792 1.00 85.44 106 LEU A O 1
ATOM 877 N N . VAL A 1 107 ? 0.243 -0.163 -8.106 1.00 83.94 107 VAL A N 1
ATOM 878 C CA . VAL A 1 107 ? 1.055 0.706 -8.974 1.00 83.94 107 VAL A CA 1
ATOM 879 C C . VAL A 1 107 ? 2.529 0.603 -8.597 1.00 83.94 107 VAL A C 1
ATOM 881 O O . VAL A 1 107 ? 3.384 0.377 -9.449 1.00 83.94 107 VAL A O 1
ATOM 884 N N . PHE A 1 108 ? 2.854 0.732 -7.314 1.00 90.50 108 PHE A N 1
ATOM 885 C CA . PHE A 1 108 ? 4.240 0.676 -6.862 1.00 90.50 108 PHE A CA 1
ATOM 886 C C . PHE A 1 108 ? 4.869 -0.704 -7.077 1.00 90.50 108 PHE A C 1
ATOM 888 O O . PHE A 1 108 ? 6.056 -0.758 -7.393 1.00 90.50 108 PHE A O 1
ATOM 895 N N . ARG A 1 109 ? 4.097 -1.798 -7.017 1.00 90.62 109 ARG A N 1
ATOM 896 C CA . ARG A 1 109 ? 4.541 -3.147 -7.413 1.00 90.62 109 ARG A CA 1
ATOM 897 C C . ARG A 1 109 ? 5.009 -3.179 -8.870 1.00 90.62 109 ARG A C 1
ATOM 899 O O . ARG A 1 109 ? 6.070 -3.731 -9.151 1.00 90.62 109 ARG A O 1
ATOM 906 N N . ILE A 1 110 ? 4.285 -2.535 -9.793 1.00 86.12 110 ILE A N 1
ATOM 907 C CA . ILE A 1 110 ? 4.706 -2.415 -11.203 1.00 86.12 110 ILE A CA 1
ATOM 908 C C . ILE A 1 110 ? 6.054 -1.689 -11.302 1.00 86.12 110 ILE A C 1
ATOM 910 O O . ILE A 1 110 ? 6.981 -2.203 -11.923 1.00 86.12 110 ILE A O 1
ATOM 914 N N . TYR A 1 111 ? 6.207 -0.538 -10.640 1.00 86.88 111 TYR A N 1
ATOM 915 C CA . TYR A 1 111 ? 7.475 0.205 -10.636 1.00 86.88 111 TYR A CA 1
ATOM 916 C C . TYR A 1 111 ? 8.624 -0.610 -10.029 1.00 86.88 111 TYR A C 1
ATOM 918 O O . TYR A 1 111 ? 9.732 -0.620 -10.564 1.00 86.88 111 TYR A O 1
ATOM 926 N N . TYR A 1 112 ? 8.360 -1.322 -8.935 1.00 91.62 112 TYR A N 1
ATOM 927 C CA . TYR A 1 112 ? 9.345 -2.166 -8.268 1.00 91.62 112 TYR A CA 1
ATOM 928 C C . TYR A 1 112 ? 9.798 -3.340 -9.151 1.00 91.62 112 TYR A C 1
ATOM 930 O O . TYR A 1 112 ? 10.977 -3.711 -9.138 1.00 91.62 112 TYR A O 1
ATOM 938 N N . ARG A 1 113 ? 8.893 -3.902 -9.963 1.00 89.19 113 ARG A N 1
ATOM 939 C CA . ARG A 1 113 ? 9.206 -4.925 -10.974 1.00 89.19 113 ARG A CA 1
ATOM 940 C C . ARG A 1 113 ? 9.998 -4.357 -12.155 1.00 89.19 113 ARG A C 1
ATOM 942 O O . ARG A 1 113 ? 10.996 -4.962 -12.532 1.00 89.19 113 ARG A O 1
ATOM 949 N N . LEU A 1 114 ? 9.581 -3.215 -12.705 1.00 87.06 114 LEU A N 1
ATOM 950 C CA . LEU A 1 114 ? 10.152 -2.636 -13.930 1.00 87.06 114 LEU A CA 1
ATOM 951 C C . LEU A 1 114 ? 11.534 -1.997 -13.745 1.00 87.06 114 LEU A C 1
ATOM 953 O O . LEU A 1 114 ? 12.309 -1.985 -14.696 1.00 87.06 114 LEU A O 1
ATOM 957 N N . PHE A 1 115 ? 11.846 -1.484 -12.551 1.00 88.94 115 PHE A N 1
ATOM 958 C CA . PHE A 1 115 ? 13.103 -0.774 -12.274 1.00 88.94 115 PHE A CA 1
ATOM 959 C C . PHE A 1 115 ? 13.909 -1.464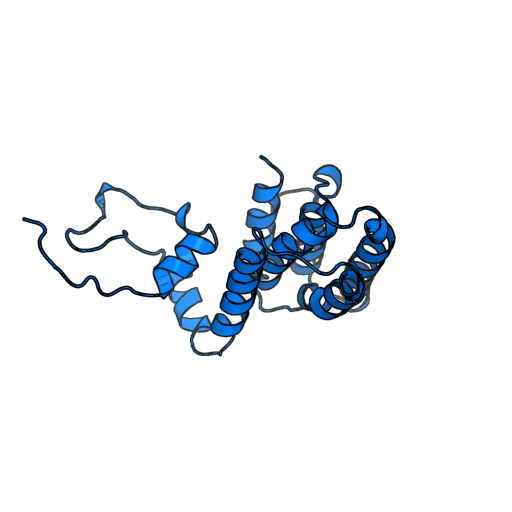 -11.160 1.00 88.94 115 PHE A C 1
ATOM 961 O O . PHE A 1 115 ? 14.011 -0.935 -10.043 1.00 88.94 115 PHE A O 1
ATOM 968 N N . PRO A 1 116 ? 14.463 -2.668 -11.409 1.00 93.81 116 PRO A N 1
ATOM 969 C CA . PRO A 1 116 ? 15.222 -3.419 -10.411 1.00 93.81 116 PRO A CA 1
ATOM 970 C C . PRO A 1 116 ? 16.419 -2.638 -9.851 1.00 93.81 116 PRO A C 1
ATOM 972 O O . PRO A 1 116 ? 16.700 -2.716 -8.655 1.00 93.81 116 PRO A O 1
ATOM 975 N N . GLU A 1 117 ? 17.077 -1.830 -10.679 1.00 94.06 117 GLU A N 1
ATOM 976 C CA . GLU A 1 117 ? 18.203 -0.969 -10.312 1.00 94.06 117 GLU A CA 1
ATOM 977 C C . GLU A 1 117 ? 17.824 0.131 -9.308 1.00 94.06 117 GLU A C 1
ATOM 979 O O . GLU A 1 117 ? 18.681 0.627 -8.579 1.00 94.06 117 GLU A O 1
ATOM 984 N N . LYS A 1 118 ? 16.534 0.472 -9.210 1.00 93.94 118 LYS A N 1
ATOM 985 C CA . LYS A 1 118 ? 16.007 1.530 -8.331 1.00 93.94 118 LYS A CA 1
ATOM 986 C C . LYS A 1 118 ? 15.360 1.011 -7.054 1.00 93.94 118 LYS A C 1
ATOM 988 O O . LYS A 1 118 ? 15.018 1.795 -6.166 1.00 93.94 118 LYS A O 1
ATOM 993 N N . ARG A 1 119 ? 15.232 -0.311 -6.903 1.00 95.44 119 ARG A N 1
ATOM 994 C CA . ARG A 1 119 ? 14.660 -0.953 -5.708 1.00 95.44 119 ARG A CA 1
ATOM 995 C C . ARG A 1 119 ? 15.282 -0.493 -4.385 1.00 95.44 119 ARG A C 1
ATOM 997 O O . ARG A 1 119 ? 14.511 -0.357 -3.432 1.00 95.44 119 ARG A O 1
ATOM 1004 N N . PRO A 1 120 ? 16.602 -0.216 -4.272 1.00 96.81 120 PRO A N 1
ATOM 1005 C CA . PRO A 1 120 ? 17.166 0.331 -3.037 1.00 96.81 120 PRO A CA 1
ATOM 1006 C C . PRO A 1 120 ? 16.566 1.693 -2.665 1.00 96.81 120 PRO A C 1
ATOM 1008 O O . PRO A 1 120 ? 16.170 1.898 -1.517 1.00 96.81 120 PRO A O 1
ATOM 1011 N N . ALA A 1 121 ? 16.426 2.597 -3.639 1.00 96.44 121 ALA A N 1
ATOM 1012 C CA . ALA A 1 121 ? 15.829 3.915 -3.434 1.00 96.44 121 ALA A CA 1
ATOM 1013 C C . ALA A 1 121 ? 14.342 3.802 -3.071 1.00 96.44 121 ALA A C 1
ATOM 1015 O O . ALA A 1 121 ? 13.900 4.389 -2.083 1.00 96.44 121 ALA A O 1
ATOM 1016 N N . PHE A 1 122 ? 13.581 2.975 -3.797 1.00 96.56 122 PHE A N 1
ATOM 1017 C CA . PHE A 1 122 ? 12.170 2.725 -3.482 1.00 96.56 122 PHE A CA 1
ATOM 1018 C C . PHE A 1 122 ? 12.002 2.129 -2.082 1.00 96.56 122 PHE A C 1
ATOM 1020 O O . PHE A 1 122 ? 11.179 2.599 -1.300 1.00 96.56 122 PHE A O 1
ATOM 1027 N N . SER A 1 123 ? 12.812 1.128 -1.731 1.00 96.62 123 SER A N 1
ATOM 1028 C CA . SER A 1 123 ? 12.769 0.480 -0.418 1.00 96.62 123 SER A CA 1
ATOM 1029 C C . SER A 1 123 ? 13.050 1.454 0.714 1.00 96.62 123 SER A C 1
ATOM 1031 O O . SER A 1 123 ? 12.381 1.368 1.743 1.00 96.62 123 SER A O 1
ATOM 1033 N N . LYS A 1 124 ? 13.995 2.380 0.517 1.00 97.62 124 LYS A N 1
ATOM 1034 C CA . LYS A 1 124 ? 14.280 3.446 1.476 1.00 97.62 124 LYS A CA 1
ATOM 1035 C C . LYS A 1 124 ? 13.061 4.349 1.664 1.00 97.62 124 LYS A C 1
ATOM 1037 O O . LYS A 1 124 ? 12.586 4.467 2.783 1.00 97.62 124 LYS A O 1
ATOM 1042 N N . ILE A 1 125 ? 12.489 4.879 0.580 1.00 97.38 125 ILE A N 1
ATOM 1043 C CA . ILE A 1 125 ? 11.296 5.744 0.632 1.00 97.38 125 ILE A CA 1
ATOM 1044 C C . ILE A 1 125 ? 10.138 5.058 1.374 1.00 97.38 125 ILE A C 1
ATOM 1046 O O . ILE A 1 125 ? 9.498 5.660 2.233 1.00 97.38 125 ILE A O 1
ATOM 1050 N N . LEU A 1 126 ? 9.865 3.792 1.052 1.00 97.38 126 LEU A N 1
ATOM 1051 C CA . LEU A 1 126 ? 8.794 3.017 1.678 1.00 97.38 126 LEU A CA 1
ATOM 1052 C C . LEU A 1 126 ? 9.054 2.771 3.170 1.00 97.38 126 LEU A C 1
ATOM 1054 O O . LEU A 1 126 ? 8.142 2.909 3.986 1.00 97.38 126 LEU A O 1
ATOM 1058 N N . SER A 1 127 ? 10.296 2.436 3.530 1.00 96.75 127 SER A N 1
ATOM 1059 C CA . SER A 1 127 ? 10.697 2.267 4.927 1.00 96.75 127 SER A CA 1
ATOM 1060 C C . SER A 1 127 ? 10.567 3.574 5.704 1.00 96.75 127 SER A C 1
ATOM 1062 O O . SER A 1 127 ? 10.021 3.559 6.802 1.00 96.75 127 SER A O 1
ATOM 1064 N N . ASP A 1 128 ? 10.988 4.696 5.118 1.00 97.81 128 ASP A N 1
ATOM 1065 C CA . ASP A 1 128 ? 10.893 6.022 5.730 1.00 97.81 128 ASP A CA 1
ATOM 1066 C C . ASP A 1 128 ? 9.428 6.382 6.030 1.00 97.81 128 ASP A C 1
ATOM 1068 O O . ASP A 1 128 ? 9.131 6.888 7.108 1.00 97.81 128 ASP A O 1
ATOM 1072 N N . ARG A 1 129 ? 8.478 6.047 5.141 1.00 96.50 129 ARG A N 1
ATOM 1073 C CA . ARG A 1 129 ? 7.038 6.245 5.409 1.00 96.50 129 ARG A CA 1
ATOM 1074 C C . ARG A 1 129 ? 6.525 5.382 6.553 1.00 96.50 129 ARG A C 1
ATOM 1076 O O . ARG A 1 129 ? 5.734 5.860 7.360 1.00 96.50 129 ARG A O 1
ATOM 1083 N N . ARG A 1 130 ? 6.960 4.124 6.647 1.00 96.75 130 ARG A N 1
ATOM 1084 C CA . ARG A 1 130 ? 6.585 3.262 7.775 1.00 96.75 130 ARG A CA 1
ATOM 1085 C C . ARG A 1 130 ? 7.150 3.799 9.091 1.00 96.75 130 ARG A C 1
ATOM 1087 O O . ARG A 1 130 ? 6.406 3.862 10.063 1.00 96.75 130 ARG A O 1
ATOM 1094 N N . SER A 1 131 ? 8.420 4.204 9.114 1.00 97.56 131 SER A N 1
ATOM 1095 C CA . SER A 1 131 ? 9.041 4.823 10.291 1.00 97.56 131 SER A CA 1
ATOM 1096 C C . SER A 1 131 ? 8.310 6.101 10.692 1.00 97.56 131 SER A C 1
ATOM 1098 O O . SER A 1 131 ? 7.945 6.242 11.852 1.00 97.56 131 SER A O 1
ATOM 1100 N N . GLN A 1 132 ? 7.985 6.963 9.724 1.00 97.00 132 GLN A N 1
ATOM 1101 C CA . GLN A 1 132 ? 7.215 8.183 9.958 1.00 97.00 132 GLN A CA 1
ATOM 1102 C C . GLN A 1 132 ? 5.853 7.891 10.610 1.00 97.00 132 GLN A C 1
ATOM 1104 O O . GLN A 1 132 ? 5.496 8.542 11.585 1.00 97.00 132 GLN A O 1
ATOM 1109 N N . ALA A 1 133 ? 5.106 6.891 10.127 1.00 95.12 133 ALA A N 1
ATOM 1110 C CA . ALA A 1 133 ? 3.826 6.509 10.733 1.00 95.12 133 ALA A CA 1
ATOM 1111 C C . ALA A 1 133 ? 3.977 6.055 12.198 1.00 95.12 133 ALA A C 1
ATOM 1113 O O . ALA A 1 133 ? 3.130 6.365 13.035 1.00 95.12 133 ALA A O 1
ATOM 1114 N N . ILE A 1 134 ? 5.056 5.332 12.515 1.00 95.94 134 ILE A N 1
ATOM 1115 C CA . ILE A 1 134 ? 5.356 4.892 13.884 1.00 95.94 134 ILE A CA 1
ATOM 1116 C C . ILE A 1 134 ? 5.716 6.095 14.766 1.00 95.94 134 ILE A C 1
ATOM 1118 O O . ILE A 1 134 ? 5.166 6.240 15.854 1.00 95.94 134 ILE A O 1
ATOM 1122 N N . GLU A 1 135 ? 6.610 6.967 14.296 1.00 97.38 135 GLU A N 1
ATOM 1123 C CA . GLU A 1 135 ? 7.082 8.150 15.028 1.00 97.38 135 GLU A CA 1
ATOM 1124 C C . GLU A 1 135 ? 5.960 9.154 15.310 1.00 97.38 135 GLU A C 1
ATOM 1126 O O . GLU A 1 135 ? 5.880 9.706 16.405 1.00 97.38 135 GLU A O 1
ATOM 1131 N N . GLU A 1 136 ? 5.056 9.356 14.352 1.00 95.88 136 GLU A N 1
ATOM 1132 C CA . GLU A 1 136 ? 3.893 10.235 14.501 1.00 95.88 136 GLU A CA 1
ATOM 1133 C C . GLU A 1 136 ? 2.738 9.582 15.295 1.00 95.88 136 GLU A C 1
ATOM 1135 O O . GLU A 1 136 ? 1.701 10.211 15.503 1.00 95.88 136 GLU A O 1
ATOM 1140 N N . GLY A 1 137 ? 2.893 8.336 15.761 1.00 93.69 137 GLY A N 1
ATOM 1141 C CA . GLY A 1 137 ? 1.929 7.672 16.645 1.00 93.69 137 GLY A CA 1
ATOM 1142 C C . GLY A 1 137 ? 0.638 7.228 15.955 1.00 93.69 137 GLY A C 1
ATOM 1143 O O . GLY A 1 137 ? -0.444 7.307 16.544 1.00 93.69 137 GLY A O 1
ATOM 1144 N N . TYR A 1 138 ? 0.723 6.776 14.702 1.00 92.06 138 TYR A N 1
ATOM 1145 C CA . TYR A 1 138 ? -0.446 6.318 13.951 1.00 92.06 138 TYR A CA 1
ATOM 1146 C C . TYR A 1 138 ? -1.061 5.063 14.590 1.00 92.06 138 TYR A C 1
ATOM 1148 O O . TYR A 1 138 ? -0.353 4.272 15.217 1.00 92.06 138 TYR A O 1
ATOM 1156 N N . PRO A 1 139 ? -2.377 4.824 14.413 1.00 90.62 139 PRO A N 1
ATOM 1157 C CA . PRO A 1 139 ? -3.012 3.613 14.920 1.00 90.62 139 PRO A CA 1
ATOM 1158 C C . PRO A 1 139 ? -2.335 2.344 14.388 1.00 90.62 139 PRO A C 1
ATOM 1160 O O . PRO A 1 139 ? -2.042 2.259 13.195 1.00 90.62 139 PRO A O 1
ATOM 1163 N N . GLU A 1 140 ? -2.194 1.322 15.238 1.00 92.25 140 GLU A N 1
ATOM 1164 C CA . GLU A 1 140 ? -1.569 0.034 14.880 1.00 92.25 140 GLU A CA 1
ATOM 1165 C C . GLU A 1 140 ? -2.161 -0.566 13.596 1.00 92.25 140 GLU A C 1
ATOM 1167 O O . GLU A 1 140 ? -1.430 -0.966 12.692 1.00 92.25 140 GLU A O 1
ATOM 1172 N N . LYS A 1 141 ? -3.494 -0.533 13.454 1.00 89.44 141 LYS A N 1
ATOM 1173 C CA . LYS A 1 141 ? -4.185 -0.994 12.240 1.00 89.44 141 LYS A CA 1
ATOM 1174 C C . LYS A 1 141 ? -3.671 -0.322 10.959 1.00 89.44 141 LYS A C 1
ATOM 1176 O O . LYS A 1 141 ? -3.552 -0.979 9.932 1.00 89.44 141 LYS A O 1
ATOM 1181 N N . HIS A 1 142 ? -3.319 0.963 11.012 1.00 91.56 142 HIS A N 1
ATOM 1182 C CA . HIS A 1 142 ? -2.790 1.705 9.866 1.00 91.56 142 HIS A CA 1
ATOM 1183 C C . HIS A 1 142 ? -1.337 1.314 9.588 1.00 91.56 142 HIS A C 1
ATOM 1185 O O . HIS A 1 142 ? -0.992 1.019 8.445 1.00 91.56 142 HIS A O 1
ATOM 1191 N N . ILE A 1 143 ? -0.500 1.224 10.625 1.00 95.44 143 ILE A N 1
ATOM 1192 C CA . ILE A 1 143 ? 0.896 0.772 10.498 1.00 95.44 143 ILE A CA 1
ATOM 1193 C C . ILE A 1 143 ? 0.949 -0.618 9.846 1.00 95.44 143 ILE A C 1
ATOM 1195 O O . ILE A 1 143 ? 1.753 -0.849 8.937 1.00 95.44 143 ILE A O 1
ATOM 1199 N N . ARG A 1 144 ? 0.040 -1.520 10.233 1.00 96.00 144 ARG A N 1
ATOM 1200 C CA . ARG A 1 144 ? -0.110 -2.847 9.620 1.00 96.00 144 ARG A CA 1
ATOM 1201 C C . ARG A 1 144 ? -0.520 -2.786 8.151 1.00 96.00 144 ARG A C 1
ATOM 1203 O O . ARG A 1 144 ? 0.052 -3.531 7.353 1.00 96.00 144 ARG A O 1
ATOM 1210 N N . VAL A 1 145 ? -1.441 -1.898 7.759 1.00 95.00 145 VAL A N 1
ATOM 1211 C CA . VAL A 1 145 ? -1.784 -1.705 6.335 1.00 95.00 145 VAL A CA 1
ATOM 1212 C C . VAL A 1 145 ? -0.571 -1.215 5.548 1.00 95.00 145 VAL A C 1
ATOM 1214 O O . VAL A 1 145 ? -0.288 -1.756 4.484 1.00 95.00 145 VAL A O 1
ATOM 1217 N N . ILE A 1 146 ? 0.191 -0.250 6.073 1.00 96.88 146 ILE A N 1
ATOM 1218 C CA . ILE A 1 146 ? 1.413 0.250 5.422 1.00 96.88 146 ILE A CA 1
ATOM 1219 C C . ILE A 1 146 ? 2.426 -0.885 5.254 1.00 96.88 146 ILE A C 1
ATOM 1221 O O . ILE A 1 146 ? 2.965 -1.071 4.167 1.00 96.88 146 ILE A O 1
ATOM 1225 N N . GLN A 1 147 ? 2.666 -1.677 6.301 1.00 97.25 147 GLN A N 1
ATOM 1226 C CA . GLN A 1 147 ? 3.576 -2.820 6.230 1.00 97.25 147 GLN A CA 1
ATOM 1227 C C . GLN A 1 147 ? 3.116 -3.857 5.195 1.00 97.25 147 GLN A C 1
ATOM 1229 O O . GLN A 1 147 ? 3.930 -4.339 4.412 1.00 97.25 147 GLN A O 1
ATOM 1234 N N . THR A 1 148 ? 1.817 -4.150 5.148 1.00 97.25 148 THR A N 1
ATOM 1235 C CA . THR A 1 148 ? 1.225 -5.078 4.174 1.00 97.25 148 THR A CA 1
ATOM 1236 C C . THR A 1 148 ? 1.350 -4.542 2.747 1.00 97.25 148 THR A C 1
ATOM 1238 O O . THR A 1 148 ? 1.786 -5.266 1.859 1.00 97.25 148 THR A O 1
ATOM 1241 N N . ALA A 1 149 ? 1.064 -3.258 2.518 1.00 96.81 149 ALA A N 1
ATOM 1242 C CA . ALA A 1 149 ? 1.251 -2.611 1.221 1.00 96.81 149 ALA A CA 1
ATOM 1243 C C . ALA A 1 149 ? 2.713 -2.697 0.753 1.00 96.81 149 ALA A C 1
ATOM 1245 O O . ALA A 1 149 ? 2.974 -3.006 -0.405 1.00 96.81 149 ALA A O 1
ATOM 1246 N N . ILE A 1 150 ? 3.677 -2.481 1.655 1.00 97.75 150 ILE A N 1
ATOM 1247 C CA . ILE A 1 150 ? 5.109 -2.610 1.348 1.00 97.75 150 ILE A CA 1
ATOM 1248 C C . ILE A 1 150 ? 5.472 -4.053 0.980 1.00 97.75 150 ILE A C 1
ATOM 1250 O O . ILE A 1 150 ? 6.213 -4.247 0.018 1.00 97.75 150 ILE A O 1
ATOM 1254 N N . ALA A 1 151 ? 4.951 -5.045 1.705 1.00 97.31 151 ALA A N 1
ATOM 1255 C CA . ALA A 1 151 ? 5.138 -6.458 1.376 1.00 97.31 151 ALA A CA 1
ATOM 1256 C C . ALA A 1 151 ? 4.600 -6.782 -0.029 1.00 97.31 151 ALA A C 1
ATOM 1258 O O . ALA A 1 151 ? 5.306 -7.397 -0.822 1.00 97.31 151 ALA A O 1
ATOM 1259 N N . VAL A 1 152 ? 3.410 -6.279 -0.385 1.00 96.12 152 VAL A N 1
ATOM 1260 C CA . VAL A 1 152 ? 2.823 -6.432 -1.731 1.00 96.12 152 VAL A CA 1
ATOM 1261 C C . VAL A 1 152 ? 3.690 -5.781 -2.806 1.00 96.12 152 VAL A C 1
ATOM 1263 O O . VAL A 1 152 ? 3.958 -6.396 -3.834 1.00 96.12 152 VAL A O 1
ATOM 1266 N N . ILE A 1 153 ? 4.169 -4.556 -2.570 1.00 96.12 153 ILE A N 1
ATOM 1267 C CA . ILE A 1 153 ? 5.037 -3.831 -3.512 1.00 96.12 153 ILE A CA 1
ATOM 1268 C C . ILE A 1 153 ? 6.326 -4.605 -3.787 1.00 96.12 153 ILE A C 1
ATOM 1270 O O . ILE A 1 153 ? 6.792 -4.646 -4.925 1.00 96.12 153 ILE A O 1
ATOM 1274 N N . LYS A 1 154 ? 6.910 -5.184 -2.736 1.00 96.31 154 LYS A N 1
ATOM 1275 C CA . LYS A 1 154 ? 8.182 -5.908 -2.799 1.00 96.31 154 LYS A CA 1
ATOM 1276 C C . LYS A 1 154 ? 8.034 -7.376 -3.185 1.00 96.31 154 LYS A C 1
ATOM 1278 O O . LYS A 1 154 ? 9.059 -8.015 -3.399 1.00 96.31 154 LYS A O 1
ATOM 1283 N N . GLU A 1 155 ? 6.801 -7.872 -3.275 1.00 94.75 155 GLU A N 1
ATOM 1284 C CA . GLU A 1 155 ? 6.479 -9.287 -3.484 1.00 94.75 155 GLU A CA 1
ATOM 1285 C C . GLU A 1 155 ? 7.115 -10.192 -2.422 1.00 94.75 155 GLU A C 1
ATOM 1287 O O . GLU A 1 155 ? 7.675 -11.243 -2.720 1.00 94.75 155 GLU A O 1
ATOM 1292 N N . ASP A 1 156 ? 7.052 -9.746 -1.168 1.00 95.62 156 ASP A N 1
ATOM 1293 C CA . ASP A 1 156 ? 7.704 -10.389 -0.030 1.00 95.62 156 ASP A CA 1
ATOM 1294 C C . ASP A 1 156 ? 6.660 -10.834 1.011 1.00 95.62 156 ASP A C 1
ATOM 1296 O O . ASP A 1 156 ? 6.327 -10.066 1.924 1.00 95.62 156 ASP A O 1
ATOM 1300 N N . PRO A 1 157 ? 6.111 -12.059 0.889 1.00 93.69 157 PRO A N 1
ATOM 1301 C CA . PRO A 1 157 ? 5.103 -12.566 1.816 1.00 93.69 157 PRO A CA 1
ATOM 1302 C C . PRO A 1 157 ? 5.642 -12.778 3.237 1.00 93.69 157 PRO A C 1
ATOM 1304 O O . PRO A 1 157 ? 4.867 -12.727 4.193 1.00 93.69 157 PRO A O 1
ATOM 1307 N N . GLU A 1 158 ? 6.953 -12.966 3.414 1.00 94.25 158 GLU A N 1
ATOM 1308 C CA . GLU A 1 158 ? 7.565 -13.162 4.735 1.00 94.25 158 GLU A CA 1
ATOM 1309 C C . GLU A 1 158 ? 7.531 -11.877 5.579 1.00 94.25 158 GLU A C 1
ATOM 1311 O O . GLU A 1 158 ? 7.513 -11.932 6.811 1.00 94.25 158 GLU A O 1
ATOM 1316 N N . SER A 1 159 ? 7.448 -10.716 4.922 1.00 93.44 159 SER A N 1
ATOM 1317 C CA . SER A 1 159 ? 7.334 -9.398 5.557 1.00 93.44 159 SER A CA 1
ATOM 1318 C C . SER A 1 159 ? 5.921 -9.048 6.051 1.00 93.44 159 SER A C 1
ATOM 1320 O O . SER A 1 159 ? 5.727 -7.986 6.666 1.00 93.44 159 SER A O 1
ATOM 1322 N N . LEU A 1 160 ? 4.919 -9.903 5.813 1.00 95.88 160 LEU A N 1
ATOM 1323 C CA . LEU A 1 160 ? 3.541 -9.656 6.239 1.00 95.88 160 LEU A CA 1
ATOM 1324 C C . LEU A 1 160 ? 3.406 -9.565 7.773 1.00 95.88 160 LEU A C 1
ATOM 1326 O O . LEU A 1 160 ? 4.058 -10.309 8.513 1.00 95.88 160 LEU A O 1
ATOM 1330 N N . PRO A 1 161 ? 2.532 -8.682 8.298 1.00 94.88 161 PRO A N 1
ATOM 1331 C CA . PRO A 1 161 ? 2.258 -8.643 9.730 1.00 94.88 161 PRO A CA 1
ATOM 1332 C C . PRO A 1 161 ? 1.698 -9.983 10.234 1.00 94.88 161 PRO A C 1
ATOM 1334 O O . PRO A 1 161 ? 0.850 -10.603 9.595 1.00 94.88 161 PRO A O 1
ATOM 1337 N N . LYS A 1 162 ? 2.106 -10.425 11.425 1.00 93.81 162 LYS A N 1
ATOM 1338 C CA . LYS A 1 162 ? 1.598 -11.679 12.009 1.00 93.81 162 LYS A CA 1
ATOM 1339 C C . LYS A 1 162 ? 0.144 -11.548 12.480 1.00 93.81 162 LYS A C 1
ATOM 1341 O O . LYS A 1 162 ? -0.293 -10.455 12.854 1.00 93.81 162 LYS A O 1
ATOM 1346 N N . GLY A 1 163 ? -0.568 -12.676 12.507 1.00 93.44 163 GLY A N 1
ATOM 1347 C CA . GLY A 1 163 ? -1.965 -12.775 12.945 1.00 93.44 163 GLY A CA 1
ATOM 1348 C C . GLY A 1 163 ? -2.986 -12.381 11.874 1.00 93.44 163 GLY A C 1
ATOM 1349 O O . GLY A 1 163 ? -2.616 -12.076 10.735 1.00 93.44 163 GLY A O 1
ATOM 1350 N N . GLU A 1 164 ? -4.259 -12.389 12.273 1.00 91.19 164 GLU A N 1
ATOM 1351 C CA . GLU A 1 164 ? -5.397 -12.026 11.422 1.00 91.19 164 GLU A CA 1
ATOM 1352 C C . GLU A 1 164 ? -5.348 -10.550 10.986 1.00 91.19 164 GLU A C 1
ATOM 1354 O O . GLU A 1 164 ? -4.859 -9.695 11.739 1.00 91.19 164 GLU A O 1
ATOM 1359 N N . PRO A 1 165 ? -5.842 -10.226 9.777 1.00 87.69 165 PRO A N 1
ATOM 1360 C CA . PRO A 1 165 ? -5.943 -8.848 9.323 1.00 87.69 165 PRO A CA 1
ATOM 1361 C C . PRO A 1 165 ? -6.915 -8.046 10.200 1.00 87.69 165 PRO A C 1
ATOM 1363 O O . PRO A 1 165 ? -7.981 -8.526 10.579 1.00 87.69 165 PRO A O 1
ATOM 1366 N N . GLN A 1 166 ? -6.561 -6.796 10.497 1.00 84.94 166 GLN A N 1
ATOM 1367 C CA . GLN A 1 166 ? -7.339 -5.893 11.357 1.00 84.94 166 GLN A CA 1
ATOM 1368 C C . GLN A 1 166 ? -8.134 -4.845 10.571 1.00 84.94 166 GLN A C 1
ATOM 1370 O O . GLN A 1 166 ? -8.771 -3.964 11.150 1.00 84.94 166 GLN A O 1
ATOM 1375 N N . SER A 1 167 ? -8.073 -4.899 9.244 1.00 79.25 167 SER A N 1
ATOM 1376 C CA . SER A 1 167 ? -8.842 -4.032 8.362 1.00 79.25 167 SER A CA 1
ATOM 1377 C C . SER A 1 167 ? -9.138 -4.730 7.042 1.00 79.25 167 SER A C 1
ATOM 1379 O O . SER A 1 167 ? -8.423 -5.649 6.637 1.00 79.25 167 SER A O 1
ATOM 1381 N N . PHE A 1 168 ? -10.173 -4.248 6.355 1.00 78.81 168 PHE A N 1
ATOM 1382 C CA . PHE A 1 168 ? -10.505 -4.692 5.005 1.00 78.81 168 PHE A CA 1
ATOM 1383 C C . PHE A 1 168 ? -9.308 -4.542 4.052 1.00 78.81 168 PHE A C 1
ATOM 1385 O O . PHE A 1 168 ? -8.938 -5.501 3.382 1.00 78.81 168 PHE A O 1
ATOM 1392 N N . ALA A 1 169 ? -8.654 -3.376 4.047 1.00 80.19 169 ALA A N 1
ATOM 1393 C CA . ALA A 1 169 ? -7.521 -3.125 3.162 1.00 80.19 169 ALA A CA 1
ATOM 1394 C C . ALA A 1 169 ? -6.319 -4.036 3.446 1.00 80.19 169 ALA A C 1
ATOM 1396 O O . ALA A 1 169 ? -5.674 -4.504 2.511 1.00 80.19 169 ALA A O 1
ATOM 1397 N N . GLU A 1 170 ? -6.031 -4.331 4.720 1.00 88.94 170 GLU A N 1
ATOM 1398 C CA . GLU A 1 170 ? -4.996 -5.306 5.081 1.00 88.94 170 GLU A CA 1
ATOM 1399 C C . GLU A 1 170 ? -5.333 -6.701 4.548 1.00 88.94 170 GLU A C 1
ATOM 1401 O O . GLU A 1 170 ? -4.469 -7.350 3.965 1.00 88.94 170 GLU A O 1
ATOM 1406 N N . LYS A 1 171 ? -6.580 -7.158 4.730 1.00 84.50 171 LYS A N 1
ATOM 1407 C CA . LYS A 1 171 ? -7.032 -8.457 4.221 1.00 84.50 171 LYS A CA 1
ATOM 1408 C C . LYS A 1 171 ? -6.887 -8.529 2.700 1.00 84.50 171 LYS A C 1
ATOM 1410 O O . LYS A 1 171 ? -6.245 -9.447 2.204 1.00 84.50 171 LYS A O 1
ATOM 1415 N N . TRP A 1 172 ? -7.416 -7.534 1.993 1.00 85.62 172 TRP A N 1
ATOM 1416 C CA . TRP A 1 172 ? -7.383 -7.462 0.533 1.00 85.62 172 TRP A CA 1
ATOM 1417 C C . TRP A 1 172 ? -5.944 -7.493 0.001 1.00 85.62 172 TRP A C 1
ATOM 1419 O O . TRP A 1 172 ? -5.610 -8.290 -0.866 1.00 85.62 172 TRP A O 1
ATOM 1429 N N . LEU A 1 173 ? -5.048 -6.685 0.580 1.00 87.56 173 LEU A N 1
ATOM 1430 C CA . LEU A 1 173 ? -3.641 -6.653 0.172 1.00 87.56 173 LEU A CA 1
ATOM 1431 C C . LEU A 1 173 ? -2.915 -7.978 0.428 1.00 87.56 173 LEU A C 1
ATOM 1433 O O . LEU A 1 173 ? -2.023 -8.335 -0.331 1.00 87.56 173 LEU A O 1
ATOM 1437 N N . ARG A 1 174 ? -3.264 -8.724 1.478 1.00 91.00 174 ARG A N 1
ATOM 1438 C CA . ARG A 1 174 ? -2.669 -10.050 1.710 1.00 91.00 174 ARG A CA 1
ATOM 1439 C C . ARG A 1 174 ? -3.050 -11.044 0.622 1.00 91.00 174 ARG A C 1
ATOM 1441 O O . ARG A 1 174 ? -2.204 -11.841 0.235 1.00 91.00 174 ARG A O 1
ATOM 1448 N N . GLU A 1 175 ? -4.282 -10.988 0.123 1.00 86.44 175 GLU A N 1
ATOM 1449 C CA . GLU A 1 175 ? -4.770 -11.892 -0.927 1.00 86.44 175 GLU A CA 1
ATOM 1450 C C . GLU A 1 175 ? -3.972 -11.742 -2.238 1.00 86.44 175 GLU A C 1
ATOM 1452 O O . GLU A 1 175 ? -3.796 -12.723 -2.955 1.00 86.44 175 GLU A O 1
ATOM 1457 N N . GLU A 1 176 ? -3.371 -10.574 -2.491 1.00 86.94 176 GLU A N 1
ATOM 1458 C CA . GLU A 1 176 ? -2.471 -10.334 -3.633 1.00 86.94 176 GLU A CA 1
ATOM 1459 C C . GLU A 1 176 ? -1.139 -11.106 -3.586 1.00 86.94 176 GLU A C 1
ATOM 1461 O O . GLU A 1 176 ? -0.435 -11.155 -4.595 1.00 86.94 176 GLU A O 1
ATOM 1466 N N . LEU A 1 177 ? -0.755 -11.661 -2.430 1.00 83.19 177 LEU A N 1
ATOM 1467 C CA . LEU A 1 177 ? 0.501 -12.403 -2.232 1.00 83.19 177 LEU A CA 1
ATOM 1468 C C . LEU A 1 177 ? 0.302 -13.919 -2.090 1.00 83.19 177 LEU A C 1
ATOM 1470 O O . LEU A 1 177 ? 1.282 -14.643 -1.942 1.00 83.19 177 LEU A O 1
ATOM 1474 N N . VAL A 1 178 ? -0.944 -14.403 -2.107 1.00 69.81 178 VAL A N 1
ATOM 1475 C CA . VAL A 1 178 ? -1.295 -15.828 -1.920 1.00 69.81 178 VAL A CA 1
ATOM 1476 C C . VAL A 1 178 ? -1.512 -16.542 -3.272 1.00 69.81 178 VAL A C 1
ATOM 1478 O O . VAL A 1 178 ? -2.048 -17.646 -3.314 1.00 69.81 178 VAL A O 1
ATOM 1481 N N . VAL A 1 179 ? -1.100 -15.919 -4.383 1.00 52.72 179 VAL A N 1
ATOM 1482 C CA . VAL A 1 179 ? -1.279 -16.426 -5.760 1.00 52.72 179 VAL A CA 1
ATOM 1483 C C . VAL A 1 179 ? -0.094 -17.268 -6.217 1.00 52.72 179 VAL A C 1
ATOM 1485 O O . VAL A 1 179 ? 1.054 -16.794 -6.070 1.00 52.72 179 VAL A O 1
#

Secondary structure (DSSP, 8-state):
----------HHHHHHHHTTGGGS---GGG--TT-SS-PPPHHHHHHHHHHHTTSHHHHHHHHHHHHHHHSS----GGGHHHHHHHHGGGGG---SS-TTHHHHHHHHHHHHHH-GGGHHHHHHHHHHHHHHHHHTT--HHHHHHHHHHHHHHHT-GGGSPSSS-SSHHHHHHHHTT--

Sequence (179 aa):
MEKNGATEEDPWFDIVHYLGLQKVYVDEDKVEMWKVYGEVDEELEKFIKSYTSKGYFWGLAGYIAMFKSMEGAFINGNASEEFVGNFSRILLRNDGYYLWQIPLALVFRIYYRLFPEKRPAFSKILSDRRSQAIEEGYPEKHIRVIQTAIAVIKEDPESLPKGEPQSFAEKWLREELVV